Protein AF-A0A5C7R3X1-F1 (afdb_monomer)

Radius of gyration: 22.88 Å; Cα contacts (8 Å,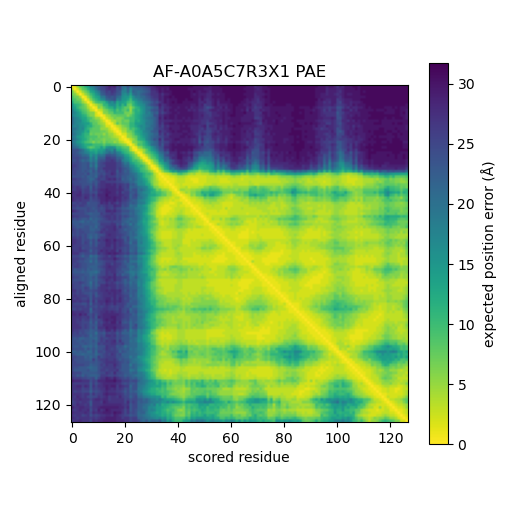 |Δi|>4): 218; chains: 1; bounding box: 32×32×74 Å

Mean predicted aligned error: 13.28 Å

Structure (mmCIF, N/CA/C/O backbone):
data_AF-A0A5C7R3X1-F1
#
_entry.id   AF-A0A5C7R3X1-F1
#
loop_
_atom_site.group_PDB
_atom_site.id
_atom_site.type_symbol
_atom_site.label_atom_id
_atom_site.label_alt_id
_atom_site.label_comp_id
_atom_site.label_asym_id
_atom_site.label_entity_id
_atom_site.label_seq_id
_atom_site.pdbx_PDB_ins_code
_atom_site.Cartn_x
_atom_site.Cartn_y
_atom_site.Cartn_z
_atom_site.occupancy
_atom_site.B_iso_or_equiv
_atom_site.auth_seq_id
_atom_site.auth_comp_id
_atom_site.auth_asym_id
_atom_site.auth_atom_id
_atom_site.pdbx_PDB_model_num
ATOM 1 N N . MET A 1 1 ? -11.882 20.850 45.220 1.00 36.56 1 MET A N 1
ATOM 2 C CA . MET A 1 1 ? -12.232 19.417 45.271 1.00 36.56 1 MET A CA 1
ATOM 3 C C . MET A 1 1 ? -11.274 18.721 44.318 1.00 36.56 1 MET A C 1
ATOM 5 O O . MET A 1 1 ? -11.418 18.891 43.117 1.00 36.56 1 MET A O 1
ATOM 9 N N . GLN A 1 2 ? -10.189 18.149 44.847 1.00 35.50 2 GLN A N 1
ATOM 10 C CA . GLN A 1 2 ? -9.117 17.552 44.042 1.00 35.50 2 GLN A CA 1
ATOM 11 C C . GLN A 1 2 ? -9.561 16.160 43.583 1.00 35.50 2 GLN A C 1
ATOM 13 O O . GLN A 1 2 ? -10.069 15.384 44.388 1.00 35.50 2 GLN A O 1
ATOM 18 N N . ALA A 1 3 ? -9.428 15.888 42.284 1.00 39.91 3 ALA A N 1
ATOM 19 C CA . ALA A 1 3 ? -9.665 14.579 41.698 1.00 39.91 3 ALA A CA 1
ATOM 20 C C . ALA A 1 3 ? -8.558 13.638 42.180 1.00 39.91 3 ALA A C 1
ATOM 22 O O . ALA A 1 3 ? -7.424 13.710 41.713 1.00 39.91 3 ALA A O 1
ATOM 23 N N . GLU A 1 4 ? -8.880 12.816 43.173 1.00 43.38 4 GLU A N 1
ATOM 24 C CA . GLU A 1 4 ? -7.965 11.814 43.697 1.00 43.38 4 GLU A CA 1
ATOM 25 C C . GLU A 1 4 ? -7.823 10.706 42.649 1.00 43.38 4 GLU A C 1
ATOM 27 O O . GLU A 1 4 ? -8.720 9.893 42.414 1.00 43.38 4 GLU A O 1
ATOM 32 N N . GLU A 1 5 ? -6.700 10.786 41.944 1.00 48.06 5 GLU A N 1
ATOM 33 C CA . GLU A 1 5 ? -6.110 9.788 41.068 1.00 48.06 5 GLU A CA 1
ATOM 34 C C . GLU A 1 5 ? -6.315 8.385 41.662 1.00 48.06 5 GLU A C 1
ATOM 36 O O . GLU A 1 5 ? -5.667 7.994 42.634 1.00 48.06 5 GLU A O 1
ATOM 41 N N . ARG A 1 6 ? -7.282 7.637 41.114 1.00 46.28 6 ARG A N 1
ATOM 42 C CA . ARG A 1 6 ? -7.614 6.276 41.550 1.00 46.28 6 ARG A CA 1
ATOM 43 C C . ARG A 1 6 ? -6.447 5.349 41.207 1.00 46.28 6 ARG A C 1
ATOM 45 O O . ARG A 1 6 ? -6.433 4.725 40.149 1.00 46.28 6 ARG A O 1
ATOM 52 N N . LYS A 1 7 ? -5.456 5.283 42.100 1.00 46.38 7 LYS A N 1
ATOM 53 C CA . LYS A 1 7 ? -4.320 4.360 42.024 1.00 46.38 7 LYS A CA 1
ATOM 54 C C . LYS A 1 7 ? -4.836 2.928 42.065 1.00 46.38 7 LYS A C 1
ATOM 56 O O . LYS A 1 7 ? -5.272 2.423 43.093 1.00 46.38 7 LYS A O 1
ATOM 61 N N . CYS A 1 8 ? -4.800 2.297 40.909 1.00 49.62 8 CYS A N 1
ATOM 62 C CA . CYS A 1 8 ? -5.068 0.887 40.737 1.00 49.62 8 CYS A CA 1
ATOM 63 C C . CYS A 1 8 ? -3.952 0.049 41.383 1.00 49.62 8 CYS A C 1
ATOM 65 O O . CYS A 1 8 ? -2.787 0.444 41.330 1.00 49.62 8 CYS A O 1
ATOM 67 N N . THR A 1 9 ? -4.278 -1.082 42.012 1.00 57.34 9 THR A N 1
ATOM 68 C CA . THR A 1 9 ? -3.299 -1.888 42.765 1.00 57.34 9 THR A CA 1
ATOM 69 C C . THR A 1 9 ? -3.349 -3.355 42.339 1.00 57.34 9 THR A C 1
ATOM 71 O O . THR A 1 9 ? -4.430 -3.929 42.209 1.00 57.34 9 THR A O 1
ATOM 74 N N . ASP A 1 10 ? -2.172 -3.955 42.140 1.00 53.81 10 ASP A N 1
ATOM 75 C CA . ASP A 1 10 ? -1.971 -5.334 41.662 1.00 53.81 10 ASP A CA 1
ATOM 76 C C . ASP A 1 10 ? -1.550 -6.297 42.795 1.00 53.81 10 ASP A C 1
ATOM 78 O O . ASP A 1 10 ? -0.755 -7.216 42.623 1.00 53.81 10 ASP A O 1
ATOM 82 N N . GLU A 1 11 ? -2.035 -6.054 44.016 1.00 58.62 11 GLU A N 1
ATOM 83 C CA . GLU A 1 11 ? -1.743 -6.921 45.164 1.00 58.62 11 GLU A CA 1
ATOM 84 C C . GLU A 1 11 ? -2.630 -8.177 45.156 1.00 58.62 11 GLU A C 1
ATOM 86 O O . GLU A 1 11 ? -3.825 -8.067 44.864 1.00 58.62 11 GLU A O 1
ATOM 91 N N . PRO A 1 12 ? -2.121 -9.369 45.519 1.00 57.62 12 PRO A N 1
ATOM 92 C CA . PRO A 1 12 ? -2.927 -10.590 45.604 1.00 57.62 12 PRO A CA 1
ATOM 93 C C . PRO A 1 12 ? -4.143 -10.398 46.523 1.00 57.62 12 PRO A C 1
ATOM 95 O O . PRO A 1 12 ? -4.012 -9.823 47.602 1.00 57.62 12 PRO A O 1
ATOM 98 N N . ARG A 1 13 ? -5.335 -10.868 46.120 1.00 60.78 13 ARG A N 1
ATOM 99 C CA . ARG A 1 13 ? -6.500 -10.859 47.025 1.00 60.78 13 ARG A CA 1
ATOM 100 C C . ARG A 1 13 ? -6.253 -11.859 48.148 1.00 60.78 13 ARG A C 1
ATOM 102 O O . ARG A 1 13 ? -6.280 -13.062 47.915 1.00 60.78 13 ARG A O 1
ATOM 109 N N . THR A 1 14 ? -6.018 -11.353 49.349 1.00 60.03 14 THR A N 1
ATOM 110 C CA . THR A 1 14 ? -5.954 -12.144 50.586 1.00 60.03 14 THR A CA 1
ATOM 111 C C . THR A 1 14 ? -7.236 -12.036 51.414 1.00 60.03 14 THR A C 1
ATOM 113 O O . THR A 1 14 ? -7.353 -12.707 52.433 1.00 60.03 14 THR A O 1
ATOM 116 N N . ASP A 1 15 ? -8.197 -11.225 50.964 1.00 57.69 15 ASP A N 1
ATOM 117 C CA . ASP A 1 15 ? -9.476 -10.958 51.621 1.00 57.69 15 ASP A CA 1
ATOM 118 C C . ASP A 1 15 ? -10.628 -11.103 50.607 1.00 57.69 15 ASP A C 1
ATOM 120 O O . ASP A 1 15 ? -10.568 -10.575 49.491 1.00 57.69 15 ASP A O 1
ATOM 124 N N . GLU A 1 16 ? -11.670 -11.839 50.996 1.00 56.50 16 GLU A N 1
ATOM 125 C CA . GLU A 1 16 ? -12.866 -12.129 50.194 1.00 56.50 16 GLU A CA 1
ATOM 126 C C . GLU A 1 16 ? -13.792 -10.908 50.038 1.00 56.50 16 GLU A C 1
ATOM 128 O O . GLU A 1 16 ? -14.639 -10.887 49.142 1.00 56.50 16 GLU A O 1
ATOM 133 N N . HIS A 1 17 ? -13.606 -9.855 50.842 1.00 61.62 17 HIS A N 1
ATOM 134 C CA . HIS A 1 17 ? -14.346 -8.592 50.729 1.00 61.62 17 HIS A CA 1
ATOM 135 C C . HIS A 1 17 ? -13.643 -7.524 49.866 1.00 61.62 17 HIS A C 1
ATOM 137 O O . HIS A 1 17 ? -14.128 -6.391 49.760 1.00 61.62 17 HIS A O 1
ATOM 143 N N . ASP A 1 18 ? -12.527 -7.859 49.206 1.00 57.62 18 ASP A N 1
ATOM 144 C CA . ASP A 1 18 ? -11.766 -6.919 48.375 1.00 57.62 18 ASP A CA 1
ATOM 145 C C . ASP A 1 18 ? -12.470 -6.588 47.040 1.00 57.62 18 ASP A C 1
ATOM 147 O O . ASP A 1 18 ? -12.266 -7.233 46.001 1.00 57.62 18 ASP A O 1
ATOM 151 N N . THR A 1 19 ? -13.258 -5.510 47.066 1.00 59.34 19 THR A N 1
ATOM 152 C CA . THR A 1 19 ? -13.974 -4.922 45.919 1.00 59.34 19 THR A CA 1
ATOM 153 C C . THR A 1 19 ? -13.129 -3.954 45.080 1.00 59.34 19 THR A C 1
ATOM 155 O O . THR A 1 19 ? -13.662 -3.321 44.163 1.00 59.34 19 THR A O 1
ATOM 158 N N . ARG A 1 20 ? -11.815 -3.820 45.339 1.00 63.66 20 ARG A N 1
ATOM 159 C CA . ARG A 1 20 ? -10.959 -2.892 44.580 1.00 63.66 20 ARG A CA 1
ATOM 160 C C . ARG A 1 20 ? -10.937 -3.262 43.086 1.00 63.66 20 ARG A C 1
ATOM 162 O O . ARG A 1 20 ? -10.771 -4.445 42.751 1.00 63.66 20 ARG A O 1
ATOM 169 N N . PRO A 1 21 ? -11.082 -2.271 42.181 1.00 55.34 21 PRO A N 1
ATOM 170 C CA . PRO A 1 21 ? -10.984 -2.493 40.744 1.00 55.34 21 PRO A CA 1
ATOM 171 C C . PRO A 1 21 ? -9.568 -2.958 40.385 1.00 55.34 21 PRO A C 1
ATOM 173 O O . PRO A 1 21 ? -8.578 -2.368 40.816 1.00 55.34 21 PRO A O 1
ATOM 176 N N . ARG A 1 22 ? -9.477 -4.046 39.617 1.00 62.25 22 ARG A N 1
ATOM 177 C CA . ARG A 1 22 ? -8.209 -4.622 39.154 1.00 62.25 22 ARG A CA 1
ATOM 178 C C . ARG A 1 22 ? -7.792 -3.966 37.845 1.00 62.25 22 ARG A C 1
ATOM 180 O O . ARG A 1 22 ? -8.633 -3.741 36.983 1.00 62.25 22 ARG A O 1
ATOM 187 N N . CYS A 1 23 ? -6.491 -3.741 37.676 1.00 58.44 23 CYS A N 1
ATOM 188 C CA . CYS A 1 23 ? -5.926 -3.287 36.399 1.00 58.44 23 CYS A CA 1
ATOM 189 C C . CYS A 1 23 ? -5.724 -4.409 35.387 1.00 58.44 23 CYS A C 1
ATOM 191 O O . CYS A 1 23 ? -5.352 -4.148 34.245 1.00 58.44 23 CYS A O 1
ATOM 193 N N . ALA A 1 24 ? -5.982 -5.652 35.787 1.00 50.56 24 ALA A N 1
ATOM 194 C CA . ALA A 1 24 ? -5.934 -6.799 34.904 1.00 50.56 24 ALA A CA 1
ATOM 195 C C . ALA A 1 24 ? -7.109 -6.743 33.910 1.00 50.56 24 ALA A C 1
ATOM 197 O O . ALA A 1 24 ? -8.134 -7.384 34.131 1.00 50.56 24 ALA A O 1
ATOM 198 N N . GLY A 1 25 ? -6.970 -5.954 32.836 1.00 49.97 25 GLY A N 1
ATOM 199 C CA . GLY A 1 25 ? -7.820 -6.117 31.655 1.00 49.97 25 GLY A CA 1
ATOM 200 C C . GLY A 1 25 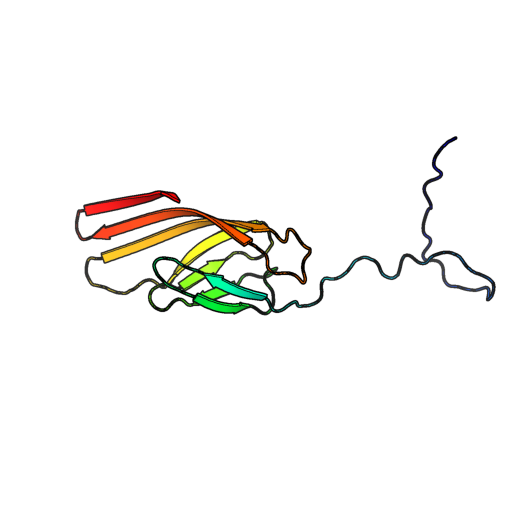? -8.257 -4.899 30.839 1.00 49.97 25 GLY A C 1
ATOM 201 O O . GLY A 1 25 ? -9.302 -5.017 30.217 1.00 49.97 25 GLY A O 1
ATOM 202 N N . MET A 1 26 ? -7.536 -3.770 30.768 1.00 41.66 26 MET A N 1
ATOM 203 C CA . MET A 1 26 ? -7.778 -2.794 29.673 1.00 41.66 26 MET A CA 1
ATOM 204 C C . MET A 1 26 ? -6.502 -2.196 29.061 1.00 41.66 26 MET A C 1
ATOM 206 O O . MET A 1 26 ? -6.492 -1.065 28.590 1.00 41.66 26 MET A O 1
ATOM 210 N N . ALA A 1 27 ? -5.435 -2.989 28.969 1.00 42.09 27 ALA A N 1
ATOM 211 C CA . ALA A 1 27 ? -4.723 -3.008 27.699 1.00 42.09 27 ALA A CA 1
ATOM 212 C C . ALA A 1 27 ? -5.546 -3.943 26.812 1.00 42.09 27 ALA A C 1
ATOM 214 O O . ALA A 1 27 ? -5.463 -5.164 26.953 1.00 42.09 27 ALA A O 1
ATOM 215 N N . VAL A 1 28 ? -6.420 -3.377 25.978 1.00 40.19 28 VAL A N 1
ATOM 216 C CA . VAL A 1 28 ? -7.003 -4.137 24.875 1.00 40.19 28 VAL A CA 1
ATOM 217 C C . VAL A 1 28 ? -5.816 -4.456 23.976 1.00 40.19 28 VAL A C 1
ATOM 219 O O . VAL A 1 28 ? -5.405 -3.637 23.160 1.00 40.19 28 VAL A O 1
ATOM 222 N N . ALA A 1 29 ? -5.192 -5.613 24.186 1.00 42.22 29 ALA A N 1
ATOM 223 C CA . ALA A 1 29 ? -4.475 -6.258 23.108 1.00 42.22 29 ALA A CA 1
ATOM 224 C C . ALA A 1 29 ? -5.539 -6.442 22.026 1.00 42.22 29 ALA A C 1
ATOM 226 O O . ALA A 1 29 ? -6.433 -7.277 22.179 1.00 42.22 29 ALA A O 1
ATOM 227 N N . ALA A 1 30 ? -5.537 -5.542 21.039 1.00 44.41 30 ALA A N 1
ATOM 228 C CA . ALA A 1 30 ? -6.443 -5.608 19.912 1.00 44.41 30 ALA A CA 1
ATOM 229 C C . ALA A 1 30 ? -6.379 -7.040 19.383 1.00 44.41 30 ALA A C 1
ATOM 231 O O . ALA A 1 30 ? -5.290 -7.587 19.189 1.00 44.41 30 ALA A O 1
ATOM 232 N N . ALA A 1 31 ? -7.542 -7.678 19.259 1.00 46.38 31 ALA A N 1
ATOM 233 C CA . ALA A 1 31 ? -7.637 -8.992 18.649 1.00 46.38 31 ALA A CA 1
ATOM 234 C C . ALA A 1 31 ? -6.890 -8.980 17.299 1.00 46.38 31 ALA A C 1
ATOM 236 O O . ALA A 1 31 ? -6.786 -7.913 16.689 1.00 46.38 31 ALA A O 1
ATOM 237 N N . PRO A 1 32 ? -6.391 -10.126 16.802 1.00 51.12 32 PRO A N 1
ATOM 238 C CA . PRO A 1 32 ? -5.919 -10.229 15.425 1.00 51.12 32 PRO A CA 1
ATOM 239 C C . PRO A 1 32 ? -7.130 -10.023 14.506 1.00 51.12 32 PRO A C 1
ATOM 241 O O . PRO A 1 32 ? -7.834 -10.966 14.145 1.00 51.12 32 PRO A O 1
ATOM 244 N N . GLN A 1 33 ? -7.468 -8.762 14.253 1.00 66.88 33 GLN A N 1
ATOM 245 C CA . GLN A 1 33 ? -8.603 -8.383 13.440 1.00 66.88 33 GLN A CA 1
ATOM 246 C C . GLN A 1 33 ? -8.161 -8.538 11.993 1.00 66.88 33 GLN A C 1
ATOM 248 O O . GLN A 1 33 ? -7.265 -7.842 11.526 1.00 66.88 33 GLN A O 1
ATOM 253 N N . ALA A 1 34 ? -8.760 -9.502 11.299 1.00 77.75 34 ALA A N 1
ATOM 254 C CA . ALA A 1 34 ? -8.561 -9.645 9.873 1.00 77.75 34 ALA A CA 1
ATOM 255 C C . ALA A 1 34 ? -9.341 -8.530 9.161 1.00 77.75 34 ALA A C 1
ATOM 257 O O . ALA A 1 34 ? -10.570 -8.492 9.217 1.00 77.75 34 ALA A O 1
ATOM 258 N N . TYR A 1 35 ? -8.633 -7.632 8.484 1.00 82.38 35 TYR A N 1
ATOM 259 C CA . TYR A 1 35 ? -9.205 -6.525 7.727 1.00 82.38 35 TYR A CA 1
ATOM 260 C C . TYR A 1 35 ? -9.304 -6.899 6.256 1.00 82.38 35 TYR A C 1
ATOM 262 O O . TYR A 1 35 ? -8.346 -7.380 5.657 1.00 82.38 35 TYR A O 1
ATOM 270 N N . ARG A 1 36 ? -10.453 -6.639 5.636 1.00 88.38 36 ARG A N 1
ATOM 271 C CA . ARG A 1 36 ? -10.597 -6.746 4.184 1.00 88.38 36 ARG A CA 1
ATOM 272 C C . ARG A 1 36 ? -10.299 -5.393 3.553 1.00 88.38 36 ARG A C 1
ATOM 274 O O . ARG A 1 36 ? -11.064 -4.450 3.734 1.00 88.38 36 ARG A O 1
ATOM 281 N N . VAL A 1 37 ? -9.209 -5.308 2.804 1.00 86.94 37 VAL A N 1
ATOM 282 C CA . VAL A 1 37 ? -8.823 -4.104 2.070 1.00 86.94 37 VAL A CA 1
ATOM 283 C C . VAL A 1 37 ? -9.377 -4.195 0.656 1.00 86.94 37 VAL A C 1
ATOM 285 O O . VAL A 1 37 ? -9.050 -5.122 -0.088 1.00 86.94 37 VAL A O 1
ATOM 288 N N . VAL A 1 38 ? -10.217 -3.225 0.295 1.00 89.00 38 VAL A N 1
ATOM 289 C CA . VAL A 1 38 ? -10.811 -3.100 -1.039 1.00 89.00 38 VAL A CA 1
ATOM 290 C C . VAL A 1 38 ? -10.533 -1.701 -1.569 1.00 89.00 38 VAL A C 1
ATOM 292 O O . VAL A 1 38 ? -10.865 -0.715 -0.915 1.00 89.00 38 VAL A O 1
ATOM 295 N N . GLY A 1 39 ? -9.925 -1.595 -2.747 1.00 84.00 39 GLY A N 1
ATOM 296 C CA . GLY A 1 39 ? -9.577 -0.298 -3.329 1.00 84.00 39 GLY A CA 1
ATOM 297 C C . GLY A 1 39 ? -8.604 -0.407 -4.496 1.00 84.00 39 GLY A C 1
ATOM 298 O O . GLY A 1 39 ? -8.287 -1.501 -4.944 1.00 84.00 39 GLY A O 1
ATOM 299 N N . GLY A 1 40 ? -8.129 0.735 -4.994 1.00 77.75 40 GLY A N 1
ATOM 300 C CA . GLY A 1 40 ? -7.184 0.805 -6.114 1.00 77.75 40 GLY A CA 1
ATOM 301 C C . GLY A 1 40 ? -7.854 1.212 -7.426 1.00 77.75 40 GLY A C 1
ATOM 302 O O . GLY A 1 40 ? -8.659 0.480 -7.993 1.00 77.75 40 GLY A O 1
ATOM 303 N N . SER A 1 41 ? -7.510 2.404 -7.920 1.00 68.19 41 SER A N 1
ATOM 304 C CA . SER A 1 41 ? -8.076 2.970 -9.153 1.00 68.19 41 SER A CA 1
ATOM 305 C C . SER A 1 41 ? -7.463 2.376 -10.427 1.00 68.19 41 SER A C 1
ATOM 307 O O . SER A 1 41 ? -8.169 2.193 -11.415 1.00 68.19 41 SER A O 1
ATOM 309 N N . GLY A 1 42 ? -6.157 2.082 -10.410 1.00 71.56 42 GLY A N 1
ATOM 310 C CA . GLY A 1 42 ? -5.417 1.521 -11.551 1.00 71.56 42 GLY A CA 1
ATOM 311 C C . GLY A 1 42 ? -5.142 0.018 -11.462 1.00 71.56 42 GLY A C 1
ATOM 312 O O . GLY A 1 42 ? -4.938 -0.626 -12.488 1.00 71.56 42 GLY A O 1
ATOM 313 N N . ASP A 1 43 ? -5.154 -0.540 -10.253 1.00 82.38 43 ASP A N 1
ATOM 314 C CA . ASP A 1 43 ? -4.964 -1.966 -9.996 1.00 82.38 43 ASP A CA 1
ATOM 315 C C . ASP A 1 43 ? -5.841 -2.367 -8.803 1.00 82.38 43 ASP A C 1
ATOM 317 O O . ASP A 1 43 ? -5.444 -2.158 -7.654 1.00 82.38 43 ASP A O 1
ATOM 321 N N . PRO A 1 44 ? -7.081 -2.818 -9.058 1.00 84.12 44 PRO A N 1
ATOM 322 C CA . PRO A 1 44 ? -8.034 -3.085 -7.996 1.00 84.12 44 PRO A CA 1
ATOM 323 C C . PRO A 1 44 ? -7.572 -4.269 -7.146 1.00 84.12 44 PRO A C 1
ATOM 325 O O . PRO A 1 44 ? -7.210 -5.328 -7.666 1.00 84.12 44 PRO A O 1
ATOM 328 N N . VAL A 1 45 ? -7.636 -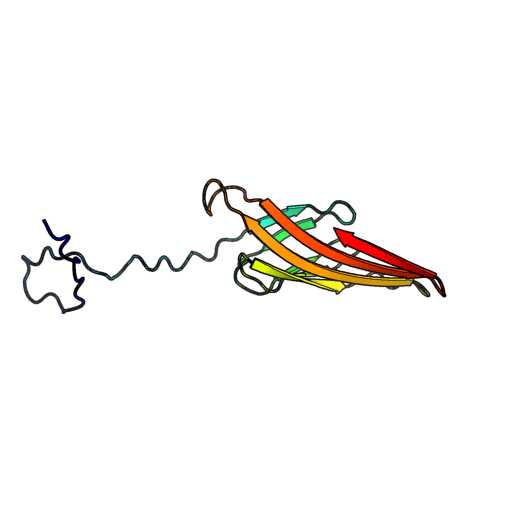4.092 -5.831 1.00 89.69 45 VAL A N 1
ATOM 329 C CA . VAL A 1 45 ? -7.351 -5.109 -4.821 1.00 89.69 45 VAL A CA 1
ATOM 330 C C . VAL A 1 45 ? -8.600 -5.397 -4.000 1.00 89.69 45 VAL A C 1
ATOM 332 O O . VAL A 1 45 ? -9.388 -4.500 -3.703 1.00 89.69 45 VAL A O 1
ATOM 335 N N . ASP A 1 46 ? -8.768 -6.666 -3.643 1.00 90.75 46 ASP A N 1
ATOM 336 C CA . ASP A 1 46 ? -9.792 -7.160 -2.725 1.00 90.75 46 ASP A CA 1
ATOM 337 C C . ASP A 1 46 ? -9.197 -8.343 -1.957 1.00 90.75 46 ASP A C 1
ATOM 339 O O . ASP A 1 46 ? -9.190 -9.479 -2.438 1.00 90.75 46 ASP A O 1
ATOM 343 N N . GLN A 1 47 ? -8.569 -8.049 -0.819 1.00 88.56 47 GLN A N 1
ATOM 344 C CA . GLN A 1 47 ? -7.773 -9.016 -0.063 1.00 88.56 47 GLN A CA 1
ATOM 345 C C . GLN A 1 47 ? -8.011 -8.890 1.433 1.00 88.56 47 GLN A C 1
ATOM 347 O O . GLN A 1 47 ? -8.250 -7.804 1.956 1.00 88.56 47 GLN A O 1
ATOM 352 N N . VAL A 1 48 ? -7.921 -10.023 2.127 1.00 88.44 48 VAL A N 1
ATOM 353 C CA . VAL A 1 48 ? -8.007 -10.083 3.586 1.00 88.44 48 VAL A CA 1
ATOM 354 C C . VAL A 1 48 ? -6.596 -10.096 4.163 1.00 88.44 48 VAL A C 1
ATOM 356 O O . VAL A 1 48 ? -5.805 -10.987 3.868 1.00 88.44 48 VAL A O 1
ATOM 359 N N . VAL A 1 49 ? -6.306 -9.109 5.001 1.00 86.94 49 VAL A N 1
ATOM 360 C CA . VAL A 1 49 ? -5.068 -8.947 5.758 1.00 86.94 49 VAL A CA 1
ATOM 361 C C . VAL A 1 49 ? -5.354 -9.332 7.201 1.00 86.94 49 VAL A C 1
ATOM 363 O O . VAL A 1 49 ? -6.163 -8.691 7.859 1.00 86.94 49 VAL A O 1
ATOM 366 N N . CYS A 1 50 ? -4.706 -10.380 7.706 1.00 83.56 50 CYS A N 1
ATOM 367 C CA . CYS A 1 50 ? -4.968 -10.894 9.055 1.00 83.56 50 CYS A CA 1
ATOM 368 C C . CYS A 1 50 ? -4.611 -9.908 10.174 1.00 83.56 50 CYS A C 1
ATOM 370 O O . CYS A 1 50 ? -5.186 -9.990 11.254 1.00 83.56 50 CYS A O 1
ATOM 372 N N . ASP A 1 51 ? -3.636 -9.035 9.928 1.00 82.12 51 ASP A N 1
ATOM 373 C CA . ASP A 1 51 ? -3.186 -8.036 10.885 1.00 82.12 51 ASP A CA 1
ATOM 374 C C . ASP A 1 51 ? -2.556 -6.855 10.141 1.00 82.12 51 ASP A C 1
ATOM 376 O O . ASP A 1 51 ? -1.508 -6.996 9.510 1.00 82.12 51 ASP A O 1
ATOM 380 N N . ILE A 1 52 ? -3.208 -5.693 10.207 1.00 84.62 52 ILE A N 1
ATOM 381 C CA . ILE A 1 52 ? -2.688 -4.451 9.619 1.00 84.62 52 ILE A CA 1
ATOM 382 C C . ILE A 1 52 ? -1.605 -3.807 10.483 1.00 84.62 52 ILE A C 1
ATOM 384 O O . ILE A 1 52 ? -0.957 -2.882 10.016 1.00 84.62 52 ILE A O 1
ATOM 388 N N . GLY A 1 53 ? -1.412 -4.246 11.732 1.00 84.62 53 GLY A N 1
ATOM 389 C CA . GLY A 1 53 ? -0.355 -3.772 12.626 1.00 84.62 53 GLY A CA 1
ATOM 390 C C . GLY A 1 53 ? 1.033 -4.266 12.219 1.00 84.62 53 GLY A C 1
ATOM 391 O O . GLY A 1 53 ? 2.031 -3.610 12.511 1.00 84.62 53 GLY A O 1
ATOM 392 N N . ASN A 1 54 ? 1.095 -5.385 11.501 1.00 87.56 54 ASN A N 1
ATOM 393 C CA . ASN A 1 54 ? 2.318 -5.931 10.927 1.00 87.56 54 ASN A CA 1
ATOM 394 C C . ASN A 1 54 ? 2.487 -5.508 9.466 1.00 87.56 54 ASN A C 1
ATOM 396 O O . ASN A 1 54 ? 1.542 -5.073 8.818 1.00 87.56 54 ASN A O 1
ATOM 400 N N . THR A 1 55 ? 3.699 -5.651 8.930 1.00 90.69 55 THR A N 1
ATOM 401 C CA . THR A 1 55 ? 3.945 -5.440 7.499 1.00 90.69 55 THR A CA 1
ATOM 402 C C . THR A 1 55 ? 3.105 -6.417 6.678 1.00 90.69 55 THR A C 1
ATOM 404 O O . THR A 1 55 ? 3.134 -7.625 6.921 1.00 90.69 55 THR A O 1
ATOM 407 N N . PHE A 1 56 ? 2.379 -5.901 5.688 1.00 90.25 56 PHE A N 1
ATOM 408 C CA . PHE A 1 56 ? 1.544 -6.701 4.795 1.00 90.25 56 PHE A CA 1
ATOM 409 C C . PHE A 1 56 ? 1.713 -6.258 3.344 1.00 90.25 56 PHE A C 1
ATOM 411 O O . PHE A 1 56 ? 2.081 -5.120 3.057 1.00 90.25 56 PHE A O 1
ATOM 418 N N . VAL A 1 57 ? 1.440 -7.170 2.413 1.00 91.88 57 VAL A N 1
ATOM 419 C CA . VAL A 1 57 ? 1.513 -6.905 0.975 1.00 91.88 57 VAL A CA 1
ATOM 420 C C . VAL A 1 57 ? 0.122 -7.058 0.383 1.00 91.88 57 VAL A C 1
ATOM 422 O O 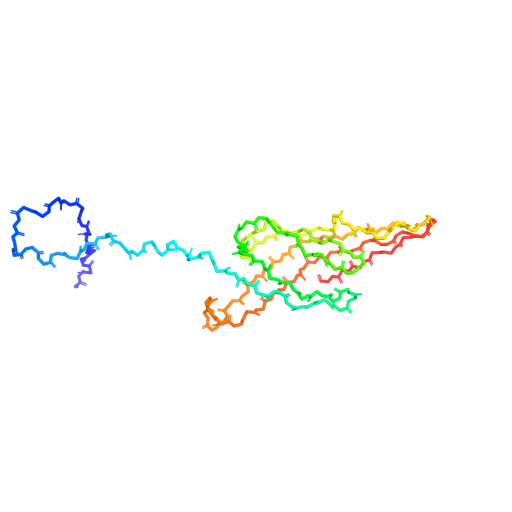. VAL A 1 57 ? -0.548 -8.059 0.619 1.00 91.88 57 VAL A O 1
ATOM 425 N N . LEU A 1 58 ? -0.308 -6.057 -0.381 1.00 91.00 58 LEU A N 1
ATOM 426 C CA . LEU A 1 58 ? -1.498 -6.142 -1.215 1.00 91.00 58 LEU A CA 1
ATOM 427 C C . LEU A 1 58 ? -1.076 -6.539 -2.624 1.00 91.00 58 LEU A C 1
ATOM 429 O O . LEU A 1 58 ? -0.395 -5.787 -3.332 1.00 91.00 58 LEU A O 1
ATOM 433 N N . ASP A 1 59 ? -1.488 -7.736 -3.022 1.00 89.75 59 ASP A N 1
ATOM 434 C CA . ASP A 1 59 ? -1.162 -8.308 -4.317 1.00 89.75 59 ASP A CA 1
ATOM 435 C C . ASP A 1 59 ? -2.191 -7.938 -5.387 1.00 89.75 59 ASP A C 1
ATOM 437 O O . ASP A 1 59 ? -3.118 -8.693 -5.672 1.00 89.75 59 ASP A O 1
ATOM 441 N N . GLY A 1 60 ? -2.036 -6.761 -5.984 1.00 87.38 60 GLY A N 1
ATOM 442 C CA . GLY A 1 60 ? -2.789 -6.381 -7.173 1.00 87.38 60 GLY A CA 1
ATOM 443 C C . GLY A 1 60 ? -2.396 -7.207 -8.400 1.00 87.38 60 GLY A C 1
ATOM 444 O O . GLY A 1 60 ? -1.375 -7.909 -8.429 1.00 87.38 60 GLY A O 1
ATOM 445 N N . LYS A 1 61 ? -3.229 -7.152 -9.440 1.00 87.44 61 LYS A N 1
ATOM 446 C CA . LYS A 1 61 ? -3.034 -7.941 -10.662 1.00 87.44 61 LYS A CA 1
ATOM 447 C C . LYS A 1 61 ? -1.774 -7.512 -11.413 1.00 87.44 61 LYS A C 1
ATOM 449 O O . LYS A 1 61 ? -1.133 -8.349 -12.049 1.00 87.44 61 LYS A O 1
ATOM 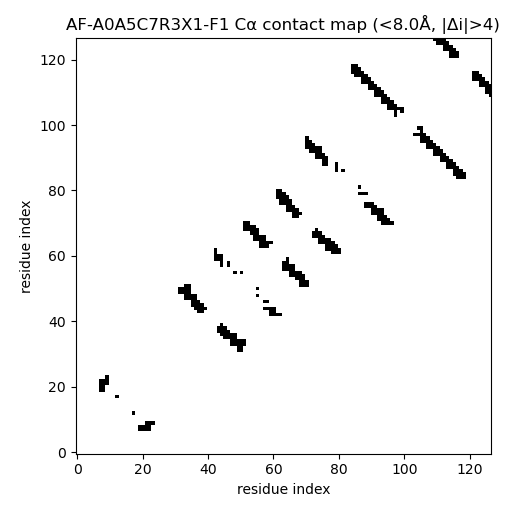454 N N . LEU A 1 62 ? -1.437 -6.226 -11.366 1.00 86.75 62 LEU A N 1
ATOM 455 C CA . LEU A 1 62 ? -0.279 -5.654 -12.055 1.00 86.75 62 LEU A CA 1
ATOM 456 C C . LEU A 1 62 ? 0.858 -5.326 -11.086 1.00 86.75 62 LEU A C 1
ATOM 458 O O . LEU A 1 62 ? 2.025 -5.552 -11.412 1.00 86.75 62 LEU A O 1
ATOM 462 N N . PHE A 1 63 ? 0.526 -4.834 -9.899 1.00 89.81 63 PHE A N 1
ATOM 463 C CA . PHE A 1 63 ? 1.465 -4.327 -8.913 1.00 89.81 63 PHE A CA 1
ATOM 464 C C . PHE A 1 63 ? 1.307 -5.058 -7.581 1.00 89.81 63 PHE A C 1
ATOM 466 O O . PHE A 1 63 ? 0.221 -5.472 -7.194 1.00 89.81 63 PHE A O 1
ATOM 473 N N . GLY A 1 64 ? 2.411 -5.220 -6.863 1.00 92.00 64 GLY A N 1
ATOM 474 C CA . GLY A 1 64 ? 2.413 -5.637 -5.464 1.00 92.00 64 GLY A CA 1
ATOM 475 C C . GLY A 1 64 ? 2.847 -4.457 -4.620 1.00 92.00 64 GLY A C 1
ATOM 476 O O . GLY A 1 64 ? 3.911 -3.891 -4.883 1.00 92.00 64 GLY A O 1
ATOM 477 N N . THR A 1 65 ? 2.034 -4.089 -3.636 1.00 91.81 65 THR A N 1
ATOM 478 C CA . THR A 1 65 ? 2.301 -2.945 -2.759 1.00 91.81 65 THR A CA 1
ATOM 479 C C . THR A 1 65 ? 2.516 -3.432 -1.336 1.00 91.81 65 THR A C 1
ATOM 481 O O . THR A 1 65 ? 1.614 -4.014 -0.744 1.00 91.81 65 THR A O 1
ATOM 484 N N . GLU A 1 66 ? 3.707 -3.201 -0.794 1.00 93.69 66 GLU A N 1
ATOM 485 C CA . GLU A 1 66 ? 4.034 -3.487 0.603 1.00 93.69 66 GLU A CA 1
ATOM 486 C C . GLU A 1 66 ? 3.701 -2.271 1.461 1.00 93.69 66 GLU A C 1
ATOM 488 O O . GLU A 1 66 ? 4.087 -1.155 1.115 1.00 93.69 66 GLU A O 1
ATOM 493 N N . PHE A 1 67 ? 3.018 -2.505 2.576 1.00 92.50 67 PHE A N 1
ATOM 494 C CA . PHE A 1 67 ? 2.689 -1.535 3.613 1.00 92.50 67 PHE A CA 1
ATOM 495 C C . PHE A 1 67 ? 3.472 -1.892 4.873 1.00 92.50 67 PHE A C 1
ATOM 497 O O . PHE A 1 67 ? 3.520 -3.059 5.260 1.00 92.50 67 PHE A O 1
ATOM 504 N N . SER A 1 68 ? 4.071 -0.898 5.531 1.00 92.69 68 SER A N 1
ATOM 505 C CA . SER A 1 68 ? 4.905 -1.111 6.721 1.00 92.69 68 SER A CA 1
ATOM 506 C C . SER A 1 68 ? 4.158 -1.735 7.901 1.00 92.69 68 SER A C 1
ATOM 508 O O . SER A 1 68 ? 4.800 -2.345 8.755 1.00 92.69 68 SER A O 1
ATOM 510 N N . GLY A 1 69 ? 2.830 -1.619 7.928 1.00 89.56 69 GLY A N 1
ATOM 511 C CA . GLY A 1 69 ? 2.002 -1.981 9.068 1.00 89.56 69 GLY A CA 1
ATOM 512 C C . GLY A 1 69 ? 1.778 -0.794 10.002 1.00 89.56 69 GLY A C 1
ATOM 513 O O . GLY A 1 69 ? 2.507 0.200 9.959 1.00 89.56 69 GLY A O 1
ATOM 514 N N . GLY A 1 70 ? 0.741 -0.907 10.824 1.00 87.06 70 GLY A N 1
ATOM 515 C CA . GLY A 1 70 ? 0.195 0.157 11.652 1.00 87.06 70 GLY A CA 1
ATOM 516 C C . GLY A 1 70 ? -0.882 0.980 10.942 1.00 87.06 70 GLY A C 1
ATOM 517 O O . GLY A 1 70 ? -1.138 0.829 9.746 1.00 87.06 70 GLY A O 1
ATOM 518 N N . ILE A 1 71 ? -1.502 1.864 11.724 1.00 87.62 71 ILE A N 1
ATOM 519 C CA . ILE A 1 71 ? -2.480 2.859 11.265 1.00 87.62 71 ILE A CA 1
ATOM 520 C C . ILE A 1 71 ? -1.820 3.911 10.371 1.00 87.62 71 ILE A C 1
ATOM 522 O O . ILE A 1 71 ? -2.353 4.258 9.321 1.00 87.62 71 ILE A O 1
ATOM 526 N N . ASP A 1 72 ? -0.638 4.363 10.776 1.00 90.50 72 ASP A N 1
ATOM 527 C CA . ASP A 1 72 ? 0.204 5.293 10.043 1.00 90.50 72 ASP A CA 1
ATOM 528 C C . ASP A 1 72 ? 1.474 4.579 9.618 1.00 90.50 72 ASP A C 1
ATOM 530 O O . ASP A 1 72 ? 2.168 3.976 10.442 1.00 90.50 72 ASP A O 1
ATOM 534 N N . GLY A 1 73 ? 1.806 4.674 8.338 1.00 92.25 73 GLY A N 1
ATOM 535 C CA . GLY A 1 73 ? 2.961 3.966 7.826 1.00 92.25 73 GLY A CA 1
ATOM 536 C C . GLY A 1 73 ? 3.433 4.456 6.476 1.00 92.25 73 GLY A C 1
ATOM 537 O O . GLY A 1 73 ? 3.054 5.521 5.984 1.00 92.25 73 GLY A O 1
ATOM 538 N N . THR A 1 74 ? 4.301 3.653 5.874 1.00 93.94 74 THR A N 1
ATOM 539 C CA . THR A 1 74 ? 4.787 3.861 4.513 1.00 93.94 74 THR A CA 1
ATOM 540 C C . THR A 1 74 ? 4.404 2.694 3.633 1.00 93.94 74 THR A C 1
ATOM 542 O O . THR A 1 74 ? 4.309 1.558 4.098 1.00 93.94 74 THR A O 1
ATOM 545 N N . TYR A 1 75 ? 4.185 2.981 2.358 1.00 93.00 75 TYR A N 1
ATOM 546 C CA . TYR A 1 75 ? 3.949 1.962 1.352 1.00 93.00 75 TYR A CA 1
ATOM 547 C C . TYR A 1 75 ? 4.956 2.088 0.212 1.00 93.00 75 TYR A C 1
ATOM 549 O O . TYR A 1 75 ? 5.473 3.178 -0.059 1.00 93.00 75 TYR A O 1
ATOM 557 N N . LYS A 1 76 ? 5.235 0.978 -0.471 1.00 94.31 76 LYS A N 1
ATOM 558 C CA . LYS A 1 76 ? 6.084 0.954 -1.668 1.00 94.31 76 LYS A CA 1
ATOM 559 C C . LYS A 1 76 ? 5.686 -0.165 -2.623 1.00 94.31 76 LYS A C 1
ATOM 561 O O . LYS A 1 76 ? 5.210 -1.218 -2.202 1.00 94.31 76 LYS A O 1
ATOM 566 N N . PHE A 1 77 ? 5.945 0.027 -3.910 1.00 92.06 77 PHE A N 1
ATOM 567 C CA . PHE A 1 77 ? 5.828 -1.052 -4.887 1.00 92.06 77 PHE A CA 1
ATOM 568 C C . PHE A 1 77 ? 6.981 -2.043 -4.723 1.00 92.06 77 PHE A C 1
ATOM 570 O O . PHE A 1 77 ? 8.153 -1.677 -4.797 1.00 92.06 77 PHE A O 1
ATOM 577 N N . VAL A 1 78 ? 6.629 -3.307 -4.512 1.00 93.31 78 VAL A N 1
ATOM 578 C CA . VAL A 1 78 ? 7.553 -4.447 -4.399 1.00 93.31 78 VAL A CA 1
ATOM 579 C C . VAL A 1 78 ? 7.436 -5.410 -5.575 1.00 93.31 78 VAL A C 1
ATOM 581 O O . VAL A 1 78 ? 8.365 -6.164 -5.852 1.00 93.31 78 VAL A O 1
ATOM 584 N N . ARG A 1 79 ? 6.322 -5.355 -6.313 1.00 92.31 79 ARG A N 1
ATOM 585 C CA . ARG A 1 79 ? 6.167 -6.022 -7.607 1.00 92.31 79 ARG A CA 1
ATOM 586 C C . ARG A 1 79 ? 5.632 -5.029 -8.623 1.00 92.31 79 ARG A C 1
ATOM 588 O O . ARG A 1 79 ? 4.677 -4.307 -8.352 1.00 92.31 79 ARG A O 1
ATOM 595 N N . THR A 1 80 ? 6.220 -5.048 -9.807 1.00 91.56 80 THR A N 1
ATOM 596 C CA . THR A 1 80 ? 5.787 -4.278 -10.970 1.00 91.56 80 THR A CA 1
ATOM 597 C C . THR A 1 80 ? 5.786 -5.192 -12.199 1.00 91.56 80 THR A C 1
ATOM 599 O O . THR A 1 80 ? 6.446 -6.240 -12.183 1.00 91.56 80 THR A O 1
ATOM 602 N N . PRO A 1 81 ? 5.039 -4.859 -13.266 1.00 87.19 81 PRO A N 1
ATOM 603 C CA . PRO A 1 81 ? 5.111 -5.608 -14.512 1.00 87.19 81 PRO A CA 1
ATOM 604 C C . PRO A 1 81 ? 6.544 -5.606 -15.055 1.00 87.19 81 PRO A C 1
ATOM 606 O O . PRO A 1 81 ? 7.236 -4.598 -14.990 1.00 87.19 81 PRO A O 1
ATOM 609 N N . ASN A 1 82 ? 6.997 -6.719 -15.625 1.00 88.81 82 ASN A N 1
ATOM 610 C CA . ASN A 1 82 ? 8.308 -6.780 -16.269 1.00 88.81 82 ASN A CA 1
ATOM 611 C C . ASN A 1 82 ? 8.149 -6.595 -17.783 1.00 88.81 82 ASN A C 1
ATOM 613 O O . ASN A 1 82 ? 8.035 -7.572 -18.526 1.00 88.81 82 ASN A O 1
ATOM 617 N N . ILE A 1 83 ? 8.083 -5.340 -18.233 1.00 88.56 83 ILE A N 1
ATOM 618 C CA . ILE A 1 83 ? 7.979 -4.987 -19.654 1.00 88.56 83 ILE A CA 1
ATOM 619 C C . ILE A 1 83 ? 9.307 -4.359 -20.097 1.00 88.56 83 ILE A C 1
ATOM 621 O O . ILE A 1 83 ? 9.728 -3.370 -19.496 1.00 88.56 83 ILE A O 1
ATOM 625 N N . PRO A 1 84 ? 9.972 -4.880 -21.146 1.00 89.62 84 PRO A N 1
ATOM 626 C CA . PRO A 1 84 ? 11.239 -4.331 -21.617 1.00 89.62 84 PRO A CA 1
ATOM 627 C C . PRO A 1 84 ? 11.161 -2.825 -21.892 1.00 89.62 84 PRO A C 1
ATOM 629 O O . PRO A 1 84 ? 10.304 -2.364 -22.644 1.00 89.62 84 PRO A O 1
ATOM 632 N N . GLY A 1 85 ? 12.074 -2.062 -21.290 1.00 86.44 85 GLY A N 1
ATOM 633 C CA . GLY A 1 85 ? 12.153 -0.610 -21.464 1.00 86.44 85 GLY A CA 1
ATOM 634 C C . GLY A 1 85 ? 11.141 0.202 -20.653 1.00 86.44 85 GLY A C 1
ATOM 635 O O . GLY A 1 85 ? 11.205 1.430 -20.731 1.00 86.44 85 GLY A O 1
ATOM 636 N N . LEU A 1 86 ? 10.262 -0.440 -19.872 1.00 90.31 86 LEU A N 1
ATOM 637 C CA . LEU A 1 86 ? 9.424 0.226 -18.877 1.00 90.31 86 LEU A CA 1
ATOM 638 C C . LEU A 1 86 ? 9.884 -0.101 -17.455 1.00 90.31 86 LEU A C 1
ATOM 640 O O . LEU A 1 86 ? 10.178 -1.246 -17.121 1.00 90.31 86 LEU A O 1
ATOM 644 N N . HIS A 1 87 ? 9.902 0.921 -16.609 1.00 90.06 87 HIS A N 1
ATOM 645 C CA . HIS A 1 87 ? 10.175 0.794 -15.186 1.00 90.06 87 HIS A CA 1
ATOM 646 C C . HIS A 1 87 ? 9.145 1.592 -14.395 1.00 90.06 87 HIS A C 1
ATOM 648 O O . HIS A 1 87 ? 8.806 2.716 -14.764 1.00 90.06 87 HIS A O 1
ATOM 654 N N . TRP A 1 88 ? 8.695 1.028 -13.278 1.00 90.94 88 TRP A N 1
ATOM 655 C CA . TRP A 1 88 ? 7.775 1.679 -12.356 1.00 90.94 88 TRP A CA 1
ATOM 656 C C . TRP A 1 88 ? 8.358 1.663 -10.954 1.00 90.94 88 TRP A C 1
ATOM 658 O O . TRP A 1 88 ? 8.910 0.658 -10.511 1.00 90.94 88 TRP A O 1
ATOM 668 N N . SER A 1 89 ? 8.176 2.758 -10.237 1.00 90.88 89 SER A N 1
ATOM 669 C CA . SER A 1 89 ? 8.376 2.823 -8.795 1.00 90.88 89 SER A CA 1
ATOM 670 C C . SER A 1 89 ? 7.283 3.686 -8.207 1.00 90.88 89 SER A C 1
ATOM 672 O O . SER A 1 89 ? 6.985 4.738 -8.756 1.00 90.88 89 SER A O 1
ATOM 674 N N . ALA A 1 90 ? 6.697 3.276 -7.093 1.00 89.69 90 ALA A N 1
ATOM 675 C CA . ALA A 1 90 ? 5.816 4.142 -6.332 1.00 89.69 90 ALA A CA 1
ATOM 676 C C . ALA A 1 90 ? 6.016 3.899 -4.847 1.00 89.69 90 ALA A C 1
ATOM 678 O O . ALA A 1 90 ? 6.427 2.811 -4.433 1.00 89.69 90 ALA A O 1
ATOM 679 N N . GLY A 1 91 ? 5.723 4.923 -4.064 1.00 91.25 91 GLY A N 1
ATOM 680 C CA . GLY A 1 91 ? 5.758 4.840 -2.622 1.00 91.25 91 GLY A CA 1
ATOM 681 C C . GLY A 1 91 ? 5.382 6.154 -1.972 1.00 91.25 91 GLY A C 1
ATOM 682 O O . GLY A 1 91 ? 5.311 7.206 -2.613 1.00 91.25 91 GLY A O 1
ATOM 683 N N . GLY A 1 92 ? 5.134 6.076 -0.677 1.00 93.06 92 GLY A N 1
ATOM 684 C CA . GLY A 1 92 ? 4.649 7.208 0.082 1.00 93.06 92 GLY A CA 1
ATOM 685 C C . GLY A 1 92 ? 4.266 6.821 1.494 1.00 93.06 92 GLY A C 1
ATOM 686 O O . GLY A 1 92 ? 4.713 5.802 2.024 1.00 93.06 92 GLY A O 1
ATOM 687 N N . ARG A 1 93 ? 3.435 7.658 2.097 1.00 93.38 93 ARG A N 1
ATOM 688 C CA . ARG A 1 93 ? 2.828 7.449 3.403 1.00 93.38 93 ARG A CA 1
ATOM 689 C C . ARG A 1 93 ? 1.380 7.027 3.238 1.00 93.38 93 ARG A C 1
ATOM 691 O O . ARG A 1 93 ? 0.752 7.299 2.219 1.0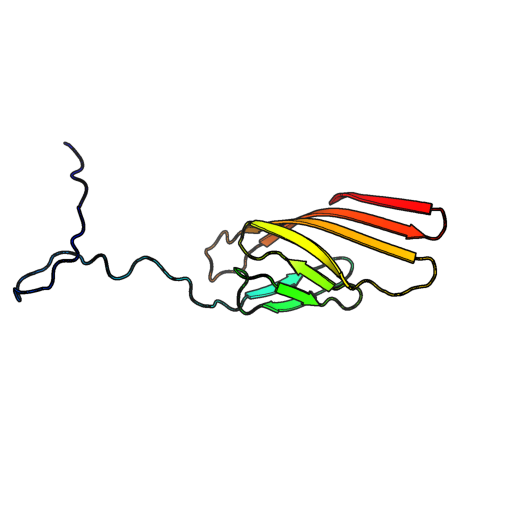0 93.38 93 ARG A O 1
ATOM 698 N N . TYR A 1 94 ? 0.850 6.371 4.249 1.00 91.94 94 TYR A N 1
ATOM 699 C CA . TYR A 1 94 ? -0.571 6.087 4.321 1.00 91.94 94 TYR A CA 1
ATOM 700 C C . TYR A 1 94 ? -1.075 6.294 5.746 1.00 91.94 94 TYR A C 1
ATOM 702 O O . TYR A 1 94 ? -0.300 6.199 6.699 1.00 91.94 94 TYR A O 1
ATOM 710 N N . HIS A 1 95 ? -2.373 6.557 5.852 1.00 91.44 95 HIS A N 1
ATOM 711 C CA . HIS A 1 95 ? -3.118 6.669 7.096 1.00 91.44 95 HIS A CA 1
ATOM 712 C C . HIS A 1 95 ? -4.419 5.870 6.983 1.00 91.44 95 HIS A C 1
ATOM 714 O O . HIS A 1 95 ? -5.104 5.951 5.958 1.00 91.44 95 HIS A O 1
ATOM 720 N N . ILE A 1 96 ? -4.760 5.103 8.017 1.00 89.00 96 ILE A N 1
ATOM 721 C CA . ILE A 1 96 ? -6.007 4.338 8.110 1.00 89.00 96 ILE A CA 1
ATOM 722 C C . ILE A 1 96 ? -6.881 4.940 9.208 1.00 89.00 96 ILE A C 1
ATOM 724 O O . ILE A 1 96 ? -6.558 4.866 10.387 1.00 89.00 96 ILE A O 1
ATOM 728 N N . GLU A 1 97 ? -8.032 5.480 8.839 1.00 87.88 97 GLU A N 1
ATOM 729 C CA . GLU A 1 97 ? -8.979 6.043 9.793 1.00 87.88 97 GLU A CA 1
ATOM 730 C C . GLU A 1 97 ? -10.195 5.129 9.961 1.00 87.88 97 GLU A C 1
ATOM 732 O O . GLU A 1 97 ? -10.796 4.684 8.984 1.00 87.88 97 GLU A O 1
ATOM 737 N N . PHE A 1 98 ? -10.592 4.890 11.210 1.00 85.88 98 PHE A N 1
ATOM 738 C CA . PHE A 1 98 ? -11.798 4.147 11.573 1.00 85.88 98 PHE A CA 1
ATOM 739 C C . PHE A 1 98 ? -12.784 5.078 12.290 1.00 85.88 98 PHE A C 1
ATOM 741 O O . PHE A 1 98 ? -12.885 5.057 13.517 1.00 85.88 98 PHE A O 1
ATOM 748 N N . ALA A 1 99 ? -13.485 5.926 11.530 1.00 81.12 99 ALA A N 1
ATOM 749 C CA . ALA A 1 99 ? -14.342 6.987 12.078 1.00 81.12 99 ALA A CA 1
ATOM 750 C C . ALA A 1 99 ? -15.431 6.466 13.039 1.00 81.12 99 ALA A C 1
ATOM 752 O O . ALA A 1 99 ? -15.696 7.085 14.068 1.00 81.12 99 ALA A O 1
ATOM 753 N N . ASP A 1 100 ? -16.009 5.301 12.734 1.00 80.44 100 ASP A N 1
ATOM 754 C CA . ASP A 1 100 ? -17.073 4.667 13.525 1.00 80.44 100 ASP A CA 1
ATOM 755 C C . ASP A 1 100 ? -16.548 3.585 14.498 1.00 80.44 100 ASP A C 1
ATOM 757 O O . ASP A 1 100 ? -17.330 2.853 15.110 1.00 80.44 100 ASP A O 1
ATOM 761 N N . GLY A 1 101 ? -15.224 3.482 14.663 1.00 74.25 101 GLY A N 1
ATOM 762 C CA . GLY A 1 101 ? -14.550 2.495 15.512 1.00 74.25 101 GLY A CA 1
ATOM 763 C C . GLY A 1 101 ? -13.900 1.336 14.738 1.00 74.25 101 GLY A C 1
ATOM 764 O O . GLY A 1 101 ? -14.210 1.116 13.569 1.00 74.25 101 GLY A O 1
ATOM 765 N N . PRO A 1 102 ? -12.988 0.577 15.377 1.00 71.56 102 PRO A N 1
ATOM 766 C CA . PRO A 1 102 ? -12.113 -0.400 14.709 1.00 71.56 102 PRO A CA 1
ATOM 767 C C . PRO A 1 102 ? -12.853 -1.581 14.061 1.00 71.56 102 PRO A C 1
ATOM 769 O O . PRO A 1 102 ? -12.362 -2.148 13.092 1.00 71.56 102 PRO A O 1
ATOM 772 N N . ASP A 1 103 ? -14.047 -1.920 14.556 1.00 76.06 103 ASP A N 1
ATOM 773 C CA . ASP A 1 103 ? -14.871 -3.009 14.014 1.00 76.06 103 ASP A CA 1
ATOM 774 C C . ASP A 1 103 ? -15.778 -2.558 12.847 1.00 76.06 103 ASP A C 1
ATOM 776 O O . ASP A 1 103 ? -16.547 -3.356 12.303 1.00 76.06 103 ASP A O 1
ATOM 780 N N . MET A 1 104 ? -15.726 -1.277 12.473 1.00 80.75 104 MET A N 1
ATOM 781 C CA . MET A 1 104 ? -16.505 -0.690 11.384 1.00 80.75 104 MET A CA 1
ATOM 782 C C . MET A 1 104 ? -15.622 -0.433 10.154 1.00 80.75 104 MET A C 1
ATOM 784 O O . MET A 1 104 ? -14.397 -0.353 10.271 1.00 80.75 104 MET A O 1
ATOM 788 N N . PRO A 1 105 ? -16.208 -0.288 8.948 1.00 82.69 105 PRO A N 1
ATOM 789 C CA . PRO A 1 105 ? -15.445 0.081 7.762 1.00 82.69 105 PRO A CA 1
ATOM 790 C C . PRO A 1 105 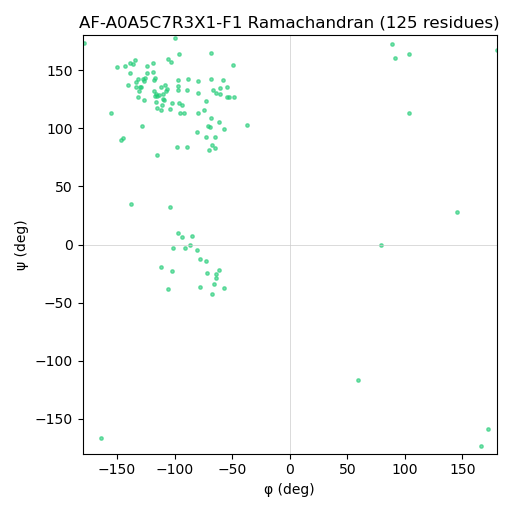? -14.653 1.377 7.976 1.00 82.69 105 PRO A C 1
ATOM 792 O O . PRO A 1 105 ? -15.214 2.405 8.348 1.00 82.69 105 PRO A O 1
ATOM 795 N N . GLY A 1 106 ? -13.350 1.315 7.715 1.00 87.25 106 GLY A N 1
ATOM 796 C CA . GLY A 1 106 ? -12.464 2.474 7.728 1.00 87.25 106 GLY A CA 1
ATOM 797 C C . GLY A 1 106 ? -12.177 3.024 6.333 1.00 87.25 106 GLY A C 1
ATOM 798 O O . GLY A 1 106 ? -12.592 2.464 5.314 1.00 87.25 106 GLY A O 1
ATOM 799 N N . ALA A 1 107 ? -11.407 4.106 6.292 1.00 89.31 107 ALA A N 1
ATOM 800 C CA . ALA A 1 107 ? -10.847 4.680 5.079 1.00 89.31 107 ALA A CA 1
ATOM 801 C C . ALA A 1 107 ? -9.318 4.634 5.142 1.00 89.31 107 ALA A C 1
ATOM 803 O O . ALA A 1 107 ? -8.715 5.041 6.130 1.00 89.31 107 ALA A O 1
ATOM 804 N N . MET A 1 108 ? -8.684 4.164 4.069 1.00 88.31 108 MET A N 1
ATOM 805 C CA . MET A 1 108 ? -7.236 4.261 3.897 1.00 88.31 108 MET A CA 1
ATOM 806 C C . MET A 1 108 ? -6.936 5.395 2.921 1.00 88.31 108 MET A C 1
ATOM 808 O O . MET A 1 108 ? -7.382 5.362 1.774 1.00 88.31 108 MET A O 1
ATOM 812 N N . THR A 1 109 ? -6.159 6.375 3.371 1.00 89.50 109 THR A N 1
ATOM 813 C CA . THR A 1 109 ? -5.651 7.465 2.536 1.00 89.50 109 THR A CA 1
ATOM 814 C C . THR A 1 109 ? -4.166 7.250 2.300 1.00 89.50 109 THR A C 1
ATOM 816 O O . THR A 1 109 ? -3.419 6.978 3.236 1.00 89.50 109 THR A O 1
ATOM 819 N N . THR A 1 110 ? -3.729 7.368 1.051 1.00 87.19 110 THR A N 1
ATOM 820 C CA . THR A 1 110 ? -2.320 7.261 0.664 1.00 87.19 110 THR A CA 1
ATOM 821 C C . THR A 1 110 ? -1.850 8.600 0.125 1.00 87.19 110 THR A C 1
ATOM 823 O O . THR A 1 110 ? -2.468 9.122 -0.796 1.00 87.19 110 THR A O 1
ATOM 826 N N . GLU A 1 111 ? -0.749 9.109 0.660 1.00 88.44 111 GLU A N 1
ATOM 827 C CA . GLU A 1 111 ? -0.041 10.278 0.143 1.00 88.44 111 GLU A CA 1
ATOM 828 C C . GLU A 1 111 ? 1.283 9.802 -0.436 1.00 88.44 111 GLU A C 1
ATOM 830 O O . GLU A 1 111 ? 2.111 9.230 0.280 1.00 88.44 111 GLU A O 1
ATOM 835 N N . GLY A 1 112 ? 1.530 10.015 -1.718 1.00 83.88 112 GLY A N 1
ATOM 836 C CA . GLY A 1 112 ? 2.714 9.429 -2.320 1.00 83.88 112 GLY A CA 1
ATOM 837 C C . GLY A 1 112 ? 2.923 9.763 -3.774 1.00 83.88 112 GLY A C 1
ATOM 838 O O . GLY A 1 112 ? 2.113 10.399 -4.440 1.00 83.88 112 GLY A O 1
ATOM 839 N N . GLY A 1 113 ? 4.077 9.336 -4.265 1.00 86.12 113 GLY A N 1
ATOM 840 C CA . GLY A 1 113 ? 4.488 9.566 -5.633 1.00 86.12 113 GLY A CA 1
ATOM 841 C C . GLY A 1 113 ? 4.695 8.268 -6.388 1.00 86.12 113 GLY A C 1
ATOM 842 O O . GLY A 1 113 ? 4.972 7.217 -5.807 1.00 86.12 113 GLY A O 1
ATOM 843 N N . GLY A 1 114 ? 4.589 8.358 -7.705 1.00 86.88 114 GLY A N 1
ATOM 844 C CA . GLY A 1 114 ? 4.962 7.298 -8.626 1.00 86.88 114 GLY A CA 1
ATOM 845 C C . GLY A 1 114 ? 5.832 7.853 -9.740 1.00 86.88 114 GLY A C 1
ATOM 846 O O . GLY A 1 114 ? 5.574 8.945 -10.229 1.00 86.88 114 GLY A O 1
ATOM 847 N N . THR A 1 115 ? 6.828 7.091 -10.163 1.00 88.62 115 THR A N 1
ATOM 848 C CA . THR A 1 115 ? 7.650 7.365 -11.337 1.00 88.62 115 THR A CA 1
ATOM 849 C C . THR A 1 115 ? 7.440 6.238 -12.332 1.00 88.62 115 THR A C 1
ATOM 851 O O . THR A 1 115 ? 7.564 5.058 -11.992 1.00 88.62 115 THR A 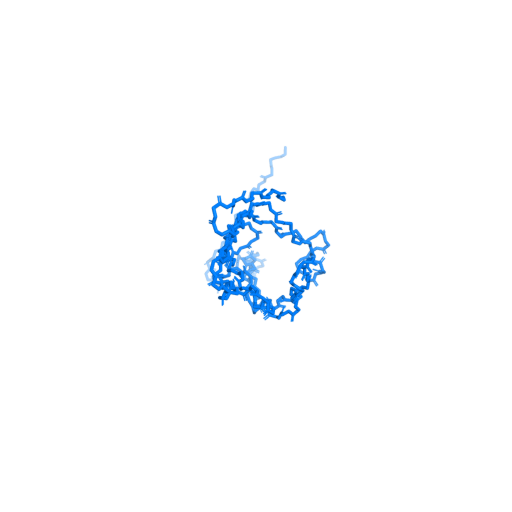O 1
ATOM 854 N N . THR A 1 116 ? 7.115 6.599 -13.570 1.00 88.44 116 THR A N 1
ATOM 855 C CA . THR A 1 116 ? 7.114 5.675 -14.707 1.00 88.44 116 THR A CA 1
ATOM 856 C C . THR A 1 116 ? 8.156 6.129 -15.714 1.00 88.44 116 THR A C 1
ATOM 858 O O . THR A 1 116 ? 8.076 7.242 -16.235 1.00 88.44 116 THR A O 1
ATOM 861 N N . THR A 1 117 ? 9.099 5.247 -16.022 1.00 89.69 117 THR A N 1
ATOM 862 C CA . THR A 1 117 ? 10.148 5.479 -17.016 1.00 89.69 117 THR A CA 1
ATOM 863 C C . THR A 1 117 ? 9.894 4.597 -18.228 1.00 89.69 117 THR A C 1
ATOM 865 O O . THR A 1 117 ? 9.710 3.393 -18.078 1.00 89.69 117 THR A O 1
ATOM 868 N N . ALA A 1 118 ? 9.906 5.185 -19.422 1.00 88.38 118 ALA A N 1
ATOM 869 C CA . ALA A 1 118 ? 9.789 4.503 -20.705 1.00 88.38 118 ALA A CA 1
ATOM 870 C C . ALA A 1 118 ? 10.945 4.943 -21.619 1.00 88.38 118 ALA A C 1
ATOM 872 O O . ALA A 1 118 ? 10.939 6.045 -22.176 1.00 88.38 118 ALA A O 1
ATOM 873 N N . GLY A 1 119 ? 11.970 4.099 -21.756 1.00 85.25 119 GLY A N 1
ATOM 874 C CA . GLY A 1 119 ? 13.198 4.458 -22.472 1.00 85.25 119 GLY A CA 1
ATOM 875 C C . GLY A 1 119 ? 13.889 5.680 -21.851 1.00 85.2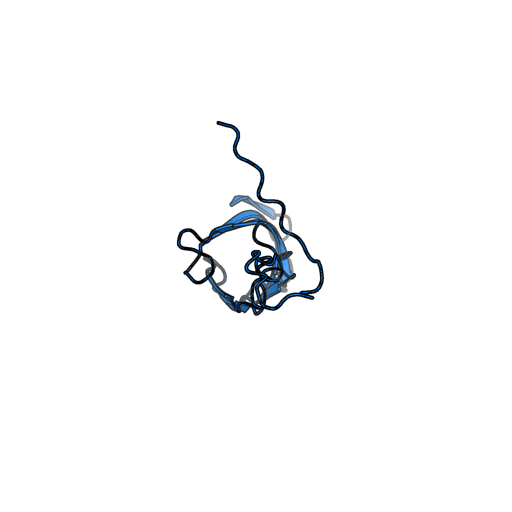5 119 GLY A C 1
ATOM 876 O O . GLY A 1 119 ? 14.331 5.624 -20.708 1.00 85.25 119 GLY A O 1
ATOM 877 N N . SER A 1 120 ? 13.989 6.781 -22.603 1.00 85.25 120 SER A N 1
ATOM 878 C CA . SER A 1 120 ? 14.567 8.053 -22.134 1.00 85.25 120 SER A CA 1
ATOM 879 C C . SER A 1 120 ? 13.550 9.017 -21.511 1.00 85.25 120 SER A C 1
ATOM 881 O O . SER A 1 120 ? 13.937 10.092 -21.053 1.00 85.25 120 SER A O 1
ATOM 883 N N . GLN A 1 121 ? 12.261 8.672 -21.506 1.00 87.31 121 GLN A N 1
ATOM 884 C CA . GLN A 1 121 ? 11.204 9.508 -20.941 1.00 87.31 121 GLN A CA 1
ATOM 885 C C . GLN A 1 121 ? 10.881 9.057 -19.520 1.00 87.31 121 GLN A C 1
ATOM 887 O O . GLN A 1 121 ? 10.745 7.863 -19.267 1.00 87.31 121 GLN A O 1
ATOM 892 N N . SER A 1 122 ? 10.719 10.012 -18.608 1.00 88.06 122 SER A N 1
ATOM 893 C CA . SER A 1 122 ? 10.255 9.762 -17.244 1.00 88.06 122 SER A CA 1
ATOM 894 C C . SER A 1 122 ? 9.081 10.676 -16.929 1.00 88.06 122 SER A C 1
ATOM 896 O O . SER A 1 122 ? 9.055 11.832 -17.362 1.00 88.06 122 SER A O 1
ATOM 898 N N . ARG A 1 123 ? 8.109 10.154 -16.185 1.00 88.88 123 ARG A N 1
ATOM 899 C CA . ARG A 1 123 ? 6.992 10.925 -15.651 1.00 88.88 123 ARG A CA 1
ATOM 900 C C . ARG A 1 123 ? 6.810 10.616 -14.177 1.00 88.88 123 ARG A C 1
ATOM 902 O O . ARG A 1 123 ? 6.596 9.459 -13.819 1.00 88.88 123 ARG A O 1
ATOM 909 N N . ASP A 1 124 ? 6.788 11.678 -13.383 1.00 88.25 124 ASP A N 1
ATOM 910 C CA . ASP A 1 124 ? 6.428 11.632 -11.975 1.00 88.25 124 ASP A CA 1
ATOM 911 C C . ASP A 1 124 ? 4.956 12.018 -11.786 1.00 88.25 124 ASP A C 1
ATOM 913 O O . ASP A 1 124 ? 4.413 12.896 -12.466 1.00 88.25 124 ASP A O 1
ATOM 917 N N . THR A 1 125 ? 4.296 11.331 -10.867 1.00 80.56 125 THR A N 1
ATOM 918 C CA . THR A 1 125 ? 2.929 11.592 -10.420 1.00 80.56 125 THR A CA 1
ATOM 919 C C . THR A 1 125 ? 2.930 11.751 -8.913 1.00 80.56 125 THR A C 1
ATOM 921 O O . THR A 1 125 ? 3.647 11.021 -8.238 1.00 80.56 125 THR A O 1
ATOM 924 N N . THR A 1 126 ? 2.105 12.655 -8.396 1.00 77.88 126 THR A N 1
ATOM 925 C CA . THR A 1 126 ? 1.846 12.843 -6.962 1.00 77.88 126 THR A CA 1
ATOM 926 C C . THR A 1 126 ? 0.373 12.571 -6.675 1.00 77.88 126 THR A C 1
ATOM 928 O O . THR A 1 126 ? -0.478 12.939 -7.490 1.00 77.88 126 THR A O 1
ATOM 931 N N . GLY A 1 127 ? 0.094 11.944 -5.539 1.00 59.84 127 GLY A N 1
ATOM 932 C CA . GLY A 1 127 ? -1.228 11.631 -5.006 1.00 59.84 127 GLY A CA 1
ATOM 933 C C . GLY A 1 127 ? -1.319 12.016 -3.542 1.00 59.84 127 GLY A C 1
ATOM 934 O O . GLY A 1 127 ? -0.283 11.896 -2.844 1.00 59.84 127 GLY A O 1
#

Solvent-accessible surface area (backbone atoms only — not comparable to full-atom values): 7772 Å² total; per-residue (Å²): 136,81,85,75,76,82,78,66,58,92,69,81,84,89,54,97,82,69,79,72,69,67,70,87,77,75,78,74,73,73,69,82,54,64,44,74,51,71,51,56,94,91,43,62,36,81,46,77,40,58,45,56,68,42,66,44,70,51,76,28,89,57,38,24,38,36,33,56,22,44,54,62,38,41,36,34,57,78,39,63,68,91,47,94,61,48,48,75,49,37,39,35,38,34,41,55,45,42,90,81,36,88,95,40,85,58,49,79,49,65,43,33,39,36,40,43,34,51,73,94,46,74,46,79,46,80,82

pLDDT: mean 77.74, std 16.86, range [35.5, 94.31]

Nearest PDB structures (foldseek):
  6b7l-assembly1_A  TM=3.760E-01  e=5.299E+00  Aeromonas veronii Hm21

Secondary structure (DSSP, 8-state):
--------------STT--PPPSTT-S-------EEEEE-SSS-EEEEES-TTS-EEEE-SS-EEEE-SSSEEEEEEEE----TTEEEEEEEEEEEE-TT-TTS--EEEEEEEEEEEETTEEEEEE-

Foldseek 3Di:
DDDPDLDADDDDPPDPPPPGDHPPDPPCPPDQDWDFDFDDPPFTFTDTDSAQQDWDWTDTPAWIKIWRGDQKTKIWTPGHDDDPQKDKIKMFIKGWDDPVDDVDDIDIDTWIKMWIGGHPDIDMDTD

Sequence (127 aa):
MQAEERKCTDEPRTDEHDTRPRCAGMAVAAAPQAYRVVGGSGDPVDQVVCDIGNTFVLDGKLFGTEFSGGIDGTYKFVRTPNIPGLHWSAGGRYHIEFADGPDMPGAMTTEGGGTTTAGSQSRDTTG